Protein AF-A0A927R3N4-F1 (afdb_monomer)

pLDDT: mean 92.0, std 7.94, range [55.34, 98.56]

Nearest PDB structures (foldseek):
  5jaa-assembly1_D  TM=6.180E-01  e=1.853E-02  Vibrio cholerae O1 biovar El Tor str. N16961
  3u97-assembly1_A  TM=7.486E-01  e=1.023E+00  Brucella abortus bv. 1 str. 9-941
  3od9-assembly1_B  TM=6.848E-01  e=4.247E+00  Aeromonas hydrophila subsp. hydrophila ATCC 7966
  3hie-assembly2_C  TM=5.927E-01  e=3.498E+00  Saccharomyces cerevisiae
  3od9-assembly2_C-2  TM=5.093E-01  e=6.262E+00  Aeromonas hydrophila subsp. hydrophila ATCC 7966

Foldseek 3Di:
DWFAEAEDPQVVVVLVVCCVVPVVQSVQVVVLVVVCRHCPPVDDPPQKDADPPAPPRAKMKGFGDDPPQWGKIWIWGQDPVRHIYGQHIDTCPPPPVPCCVPRRVRSVVRVVVVVVVVVVVVVVVVD

Mean predicted aligned error: 4.03 Å

Secondary structure (DSSP, 8-state):
-PPEEEE-HHHHHHHHHHHHH-HHHHHHHHHHHHHHHHHGGG--TTTEEE-SSSSSTT-EEE-PPP-SS--EEEEEEE-TTSEEEEEEEEE-TT-HHHHHHHHHHHHHHHHHHHHHHHHHHHHHHT-

InterPro domains:
  IPR009241 Toxin HigB-like [PF05973] (18-111)

Radius of gyration: 14.67 Å; Cα contacts (8 Å, |Δi|>4): 184; chains: 1; bounding box: 37×30×39 Å

Sequence (127 aa):
MDWEILLTAQVEEFLDALHQADRETHRLVNQAILVLERNGPGEGRPLVDSITASQITNMKELRPPSAGRTEIRILFVFDPWRSAILLVAGDKSGQWRRWYREAIPEAEQLYATYLKEREREISDEWR

Solvent-accessible surface area (backbone atoms only — not comparable to full-atom values): 6970 Å² total; per-residue (Å²): 128,68,32,46,78,44,70,33,71,63,28,50,55,47,51,56,53,34,45,75,76,36,56,68,48,36,52,35,42,51,52,42,50,54,50,41,26,63,47,38,90,76,54,44,77,84,46,30,49,78,41,83,90,49,91,51,86,66,32,26,33,42,40,36,68,59,85,79,82,51,40,48,38,32,36,29,36,71,54,96,85,51,33,38,38,39,40,34,56,49,70,38,59,97,40,66,74,57,46,56,68,52,46,46,61,50,30,52,52,50,51,56,50,50,50,58,52,51,54,48,55,53,58,61,74,77,106

Organism: NCBI:txid1544732

Structure (mmCIF, N/CA/C/O backbone):
data_AF-A0A927R3N4-F1
#
_entry.id   AF-A0A927R3N4-F1
#
loop_
_atom_site.group_PDB
_atom_site.id
_atom_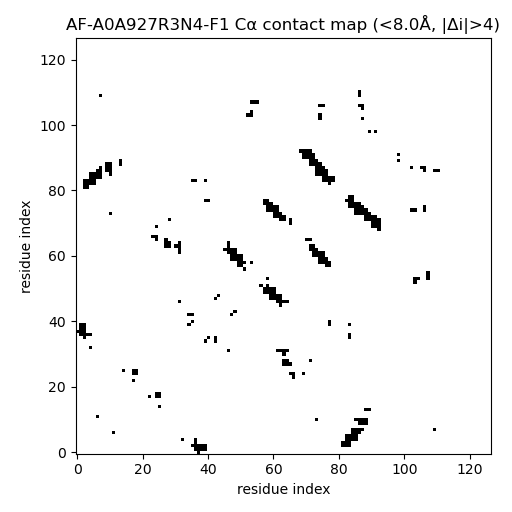site.type_symbol
_atom_site.label_atom_id
_atom_site.label_alt_id
_atom_site.label_comp_id
_atom_site.label_asym_id
_atom_site.label_entity_id
_atom_site.label_seq_id
_atom_site.pdbx_PDB_ins_code
_atom_site.Cartn_x
_atom_site.Cartn_y
_atom_site.Cartn_z
_atom_site.occupancy
_atom_site.B_iso_or_equiv
_atom_site.auth_seq_id
_atom_site.auth_comp_id
_atom_site.auth_asym_id
_atom_site.auth_atom_id
_atom_site.pdbx_PDB_model_num
ATOM 1 N N . MET A 1 1 ? -21.031 -5.049 -1.190 1.00 65.81 1 MET A N 1
ATOM 2 C CA . MET A 1 1 ? -20.636 -3.663 -0.877 1.00 65.81 1 MET A CA 1
ATOM 3 C C . MET A 1 1 ? -19.133 -3.644 -0.905 1.00 65.81 1 MET A C 1
ATOM 5 O O . MET A 1 1 ? -18.546 -4.485 -0.233 1.00 65.81 1 MET A O 1
ATOM 9 N N . ASP A 1 2 ? -18.555 -2.735 -1.669 1.00 88.31 2 ASP A N 1
ATOM 10 C CA . ASP A 1 2 ? -17.110 -2.650 -1.851 1.00 88.31 2 ASP A CA 1
ATOM 11 C C . ASP A 1 2 ? -16.422 -2.127 -0.571 1.00 88.31 2 ASP A C 1
ATOM 13 O O . ASP A 1 2 ? -17.102 -1.727 0.387 1.00 88.31 2 ASP A O 1
ATOM 17 N N . TRP A 1 3 ? -15.101 -2.267 -0.504 1.00 94.56 3 TRP A N 1
ATOM 18 C CA . TRP A 1 3 ? -14.228 -1.702 0.526 1.00 94.56 3 TRP A CA 1
ATOM 19 C C . TRP A 1 3 ? -13.753 -0.328 0.080 1.00 94.56 3 TRP A C 1
ATOM 21 O O . TRP A 1 3 ? -13.421 -0.148 -1.083 1.00 94.56 3 TRP A O 1
ATOM 31 N N . GLU A 1 4 ? -13.686 0.631 0.994 1.00 95.62 4 GLU A N 1
ATOM 32 C CA . GLU A 1 4 ? -13.113 1.939 0.678 1.00 95.62 4 GLU A CA 1
ATOM 33 C C . GLU A 1 4 ? -11.597 1.812 0.469 1.00 95.62 4 GLU A C 1
ATOM 35 O O . GLU A 1 4 ? -10.928 1.073 1.192 1.00 95.62 4 GLU A O 1
ATOM 40 N N . ILE A 1 5 ? -11.041 2.527 -0.511 1.00 97.00 5 ILE A N 1
ATOM 41 C CA . ILE A 1 5 ? -9.592 2.624 -0.711 1.00 97.00 5 ILE A CA 1
ATOM 42 C C . ILE A 1 5 ? -9.133 4.005 -0.262 1.00 97.00 5 ILE A C 1
ATOM 44 O O . ILE A 1 5 ? -9.526 5.011 -0.849 1.00 97.00 5 ILE A O 1
ATOM 48 N N . LEU A 1 6 ? -8.270 4.039 0.750 1.00 96.56 6 LEU A N 1
ATOM 49 C CA . LEU A 1 6 ? -7.611 5.254 1.218 1.00 96.56 6 LEU A CA 1
ATOM 50 C C . LEU A 1 6 ? -6.148 5.220 0.791 1.00 96.56 6 LEU A C 1
ATOM 52 O O . LEU A 1 6 ? -5.479 4.195 0.926 1.00 96.56 6 LEU A O 1
ATOM 56 N N . LEU A 1 7 ? -5.652 6.336 0.269 1.00 97.06 7 LEU A N 1
ATOM 57 C CA . LEU A 1 7 ? -4.280 6.479 -0.201 1.00 97.06 7 LEU A CA 1
ATOM 58 C C . LEU A 1 7 ? -3.551 7.479 0.692 1.00 97.06 7 LEU A C 1
ATOM 60 O O . LEU A 1 7 ? -4.104 8.511 1.062 1.00 97.06 7 LEU A O 1
ATOM 64 N N . THR A 1 8 ? -2.301 7.189 1.034 1.00 97.06 8 THR A N 1
ATOM 65 C CA . THR A 1 8 ? -1.403 8.227 1.544 1.00 97.06 8 THR A CA 1
ATOM 66 C C . THR A 1 8 ? -0.929 9.108 0.389 1.00 97.06 8 THR A C 1
ATOM 68 O O . THR A 1 8 ? -0.855 8.653 -0.755 1.00 97.06 8 THR A O 1
ATOM 71 N N . ALA A 1 9 ? -0.506 10.339 0.695 1.00 95.56 9 ALA A N 1
ATOM 72 C CA . ALA A 1 9 ? 0.099 11.236 -0.296 1.00 95.56 9 ALA A CA 1
ATOM 73 C C . ALA A 1 9 ? 1.277 10.576 -1.041 1.00 95.56 9 ALA A C 1
ATOM 75 O O . ALA A 1 9 ? 1.442 10.761 -2.241 1.00 95.56 9 ALA A O 1
ATOM 76 N N . GLN A 1 10 ? 2.055 9.732 -0.349 1.00 95.81 10 GLN A N 1
ATOM 77 C CA . GLN A 1 10 ? 3.151 8.977 -0.958 1.00 95.81 10 GLN A CA 1
ATOM 78 C C . GLN A 1 10 ? 2.658 8.052 -2.079 1.00 95.81 10 GLN A C 1
ATOM 80 O O . GLN A 1 10 ? 3.278 7.986 -3.143 1.00 95.81 10 GLN A O 1
ATOM 85 N N . VAL A 1 11 ? 1.550 7.338 -1.857 1.00 97.88 11 VAL A N 1
ATOM 86 C CA . VAL A 1 11 ? 0.987 6.427 -2.860 1.00 97.88 11 VAL A CA 1
ATOM 87 C C . VAL A 1 11 ? 0.369 7.211 -4.014 1.00 97.88 11 VAL A C 1
ATOM 89 O O . VAL A 1 11 ? 0.553 6.817 -5.163 1.00 97.88 11 VAL A O 1
ATOM 92 N N . GLU A 1 12 ? -0.315 8.322 -3.738 1.00 97.81 12 GLU A N 1
ATOM 93 C CA . GLU A 1 12 ? -0.873 9.201 -4.776 1.00 97.81 12 GLU A CA 1
ATOM 94 C C . GLU A 1 12 ? 0.222 9.734 -5.708 1.00 97.81 12 GLU A C 1
ATOM 96 O O . GLU A 1 12 ? 0.174 9.503 -6.918 1.00 97.81 12 GLU A O 1
ATOM 101 N N . GLU A 1 13 ? 1.266 10.343 -5.140 1.00 97.81 13 GLU A N 1
ATOM 102 C CA . GLU A 1 13 ? 2.412 10.861 -5.897 1.00 97.81 13 GLU A CA 1
ATOM 103 C C . GLU A 1 13 ? 3.098 9.759 -6.715 1.00 97.81 13 GLU A C 1
ATOM 105 O O . GLU A 1 13 ? 3.484 9.966 -7.871 1.00 97.81 13 GLU A O 1
ATOM 110 N N . PHE A 1 14 ? 3.224 8.560 -6.137 1.00 97.00 14 PHE A N 1
ATOM 111 C CA . PHE A 1 14 ? 3.787 7.411 -6.832 1.00 97.00 14 PHE A CA 1
ATOM 112 C C . PHE A 1 14 ? 2.944 6.997 -8.047 1.00 97.00 14 PHE A C 1
ATOM 114 O O . PHE A 1 14 ? 3.499 6.751 -9.123 1.00 97.00 14 PHE A O 1
ATOM 121 N N . LEU A 1 15 ? 1.619 6.910 -7.899 1.00 97.25 15 LEU A N 1
ATOM 122 C CA . LEU A 1 15 ? 0.716 6.530 -8.987 1.00 97.25 15 LEU A CA 1
ATOM 123 C C . LEU A 1 15 ? 0.705 7.581 -10.103 1.00 97.25 15 LEU A C 1
ATOM 125 O O . LEU A 1 15 ? 0.760 7.206 -11.277 1.00 97.25 15 LEU A O 1
ATOM 129 N N . ASP A 1 16 ? 0.727 8.867 -9.757 1.00 97.75 16 ASP A N 1
ATOM 130 C CA . ASP A 1 16 ? 0.800 9.966 -10.724 1.00 97.75 16 ASP A CA 1
ATOM 131 C C . ASP A 1 16 ? 2.106 9.936 -11.526 1.00 97.75 16 ASP A C 1
ATOM 133 O O . ASP A 1 16 ? 2.098 10.035 -12.761 1.00 97.75 16 ASP A O 1
ATOM 137 N N . ALA A 1 17 ? 3.240 9.738 -10.849 1.00 96.44 17 ALA A N 1
ATOM 138 C CA . ALA A 1 17 ? 4.534 9.585 -11.508 1.00 96.44 17 ALA A CA 1
ATOM 139 C C . ALA A 1 17 ? 4.557 8.343 -12.414 1.00 96.44 17 ALA A C 1
ATOM 141 O O . ALA A 1 17 ? 5.029 8.400 -13.556 1.00 96.44 17 ALA A O 1
ATOM 142 N N . LEU A 1 18 ? 3.995 7.227 -11.939 1.00 95.06 18 LEU A N 1
ATOM 143 C CA . LEU A 1 18 ? 3.900 5.990 -12.706 1.00 95.06 18 LEU A CA 1
ATOM 144 C C . LEU A 1 18 ? 3.007 6.158 -13.940 1.00 95.06 18 LEU A C 1
ATOM 146 O O . LEU A 1 18 ? 3.361 5.668 -15.009 1.00 95.06 18 LEU A O 1
ATOM 150 N N . HIS A 1 19 ? 1.894 6.887 -13.842 1.00 95.62 19 HIS A N 1
ATOM 151 C CA . HIS A 1 19 ? 1.030 7.181 -14.985 1.00 95.62 19 HIS A CA 1
ATOM 152 C C . HIS A 1 19 ? 1.776 7.917 -16.105 1.00 95.62 19 HIS A C 1
ATOM 154 O O . HIS A 1 19 ? 1.559 7.644 -17.291 1.00 95.62 19 HIS A O 1
ATOM 160 N N . GLN A 1 20 ? 2.651 8.853 -15.736 1.00 96.06 20 GLN A N 1
ATOM 161 C CA . GLN A 1 20 ? 3.438 9.630 -16.692 1.00 96.06 20 GLN A CA 1
ATOM 162 C C . GLN A 1 20 ? 4.561 8.798 -17.322 1.00 96.06 20 GLN A C 1
ATOM 164 O O . GLN A 1 20 ? 4.797 8.908 -18.526 1.00 96.06 20 GLN A O 1
ATOM 169 N N . ALA A 1 21 ? 5.233 7.960 -16.530 1.00 93.12 21 ALA A N 1
ATOM 170 C CA . ALA A 1 21 ? 6.393 7.188 -16.972 1.00 93.12 21 ALA 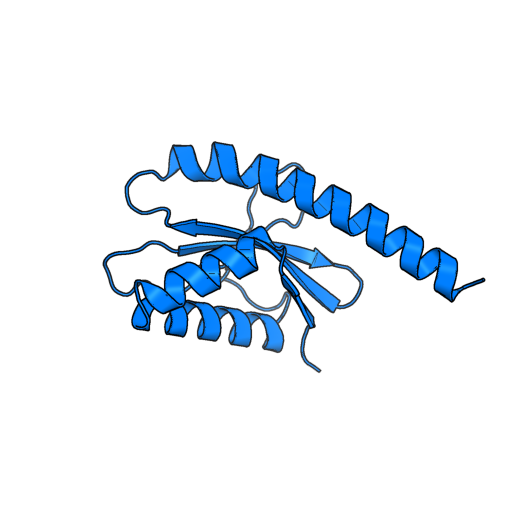A CA 1
ATOM 1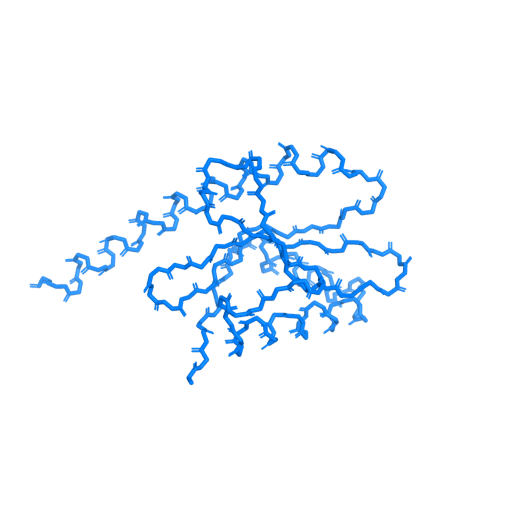71 C C . ALA A 1 21 ? 6.032 5.873 -17.688 1.00 93.12 21 ALA A C 1
ATOM 173 O O . ALA A 1 21 ? 6.674 5.511 -18.674 1.00 93.12 21 ALA A O 1
ATOM 174 N N . ASP A 1 22 ? 5.020 5.152 -17.200 1.00 92.94 22 ASP A N 1
ATOM 175 C CA . ASP A 1 22 ? 4.617 3.831 -17.687 1.00 92.94 22 ASP A CA 1
ATOM 176 C C . ASP A 1 22 ? 3.109 3.590 -17.485 1.00 92.94 22 ASP A C 1
ATOM 178 O O . ASP A 1 22 ? 2.633 3.058 -16.474 1.00 92.94 22 ASP A O 1
ATOM 182 N N . ARG A 1 23 ? 2.335 3.947 -18.514 1.00 93.50 23 ARG A N 1
ATOM 183 C CA . ARG A 1 23 ? 0.873 3.797 -18.522 1.00 93.50 23 ARG A CA 1
ATOM 184 C C . ARG A 1 23 ? 0.402 2.347 -18.448 1.00 93.50 23 ARG A C 1
ATOM 186 O O . ARG A 1 23 ? -0.702 2.108 -17.956 1.00 93.50 23 ARG A O 1
ATOM 193 N N . GLU A 1 24 ? 1.182 1.396 -18.958 1.00 94.12 24 GLU A N 1
ATOM 194 C CA . GLU A 1 24 ? 0.796 -0.015 -18.940 1.00 94.12 24 GLU A CA 1
ATOM 195 C C . GLU A 1 24 ? 0.910 -0.575 -17.524 1.00 94.12 24 GLU A C 1
ATOM 197 O O . GLU A 1 24 ? -0.065 -1.137 -17.014 1.00 94.12 24 GLU A O 1
ATOM 202 N N . THR A 1 25 ? 2.044 -0.337 -16.858 1.00 94.19 25 THR A N 1
ATOM 203 C CA . THR A 1 25 ? 2.223 -0.711 -15.450 1.00 94.19 25 THR A CA 1
ATOM 204 C C . THR A 1 25 ? 1.190 0.001 -14.572 1.00 94.19 25 THR A C 1
ATOM 206 O O . THR A 1 25 ? 0.512 -0.657 -13.785 1.00 94.19 25 THR A O 1
ATOM 209 N N . HIS A 1 26 ? 0.966 1.308 -14.757 1.00 95.88 26 HIS A N 1
ATOM 210 C CA . HIS A 1 26 ? -0.073 2.050 -14.027 1.00 95.88 26 HIS A CA 1
ATOM 211 C C . HIS A 1 26 ? -1.472 1.419 -14.177 1.00 95.88 26 HIS A C 1
ATOM 213 O O . HIS A 1 26 ? -2.209 1.270 -13.200 1.00 95.88 26 HIS A O 1
ATOM 219 N N . ARG A 1 27 ? -1.844 0.987 -15.391 1.00 96.31 27 ARG A N 1
ATOM 220 C CA . ARG A 1 27 ? -3.124 0.302 -15.639 1.00 96.31 27 ARG A CA 1
ATOM 221 C C . ARG A 1 27 ? -3.231 -1.007 -14.849 1.00 96.31 27 ARG A C 1
ATOM 223 O O . ARG A 1 27 ? -4.298 -1.291 -14.308 1.00 96.31 27 ARG A O 1
ATOM 230 N N . LEU A 1 28 ? -2.159 -1.796 -14.787 1.00 96.50 28 LEU A N 1
ATOM 231 C CA . LEU A 1 28 ? -2.126 -3.056 -14.033 1.00 96.50 28 LEU A CA 1
ATOM 232 C C . LEU A 1 28 ? -2.242 -2.818 -12.522 1.00 96.50 28 LEU A C 1
ATOM 234 O O . LEU A 1 28 ? -2.970 -3.545 -11.845 1.00 96.50 28 LEU A O 1
ATOM 238 N N . VAL A 1 29 ? -1.592 -1.771 -12.008 1.00 97.06 29 VAL A N 1
ATOM 239 C CA . VAL A 1 29 ? -1.706 -1.357 -10.602 1.00 97.06 29 VAL A CA 1
ATOM 240 C C . VAL A 1 29 ? -3.144 -0.970 -10.260 1.00 97.06 29 VAL A C 1
ATOM 242 O O . VAL A 1 29 ? -3.703 -1.509 -9.308 1.00 97.06 29 VAL A O 1
ATOM 245 N N . ASN A 1 30 ? -3.795 -0.140 -11.078 1.00 97.38 30 ASN A N 1
ATOM 246 C CA . ASN A 1 30 ? -5.193 0.233 -10.838 1.00 97.38 30 ASN A CA 1
ATOM 247 C C . ASN A 1 30 ? -6.149 -0.960 -10.909 1.00 97.38 30 ASN A C 1
ATOM 249 O O . ASN A 1 30 ? -7.080 -1.050 -10.118 1.00 97.38 30 ASN A O 1
ATOM 253 N N . GLN A 1 31 ? -5.912 -1.918 -11.808 1.00 97.31 31 GLN A N 1
ATOM 254 C CA . GLN A 1 31 ? -6.702 -3.151 -11.834 1.00 97.31 31 GLN A CA 1
ATOM 255 C C . GLN A 1 31 ? -6.543 -3.969 -10.550 1.00 97.31 31 GLN A C 1
ATOM 257 O O . GLN A 1 31 ? -7.530 -4.506 -10.054 1.00 97.31 31 GLN A O 1
ATOM 262 N N . ALA A 1 32 ? -5.333 -4.042 -9.995 1.00 97.56 32 ALA A N 1
ATOM 263 C CA . ALA A 1 32 ? -5.094 -4.705 -8.720 1.00 97.56 32 ALA A CA 1
ATOM 264 C C . ALA A 1 32 ? -5.818 -4.001 -7.558 1.00 97.56 32 ALA A C 1
ATOM 266 O O . ALA A 1 32 ? -6.421 -4.677 -6.727 1.00 97.56 32 ALA A O 1
ATOM 267 N N . ILE A 1 33 ? -5.813 -2.662 -7.533 1.00 97.94 33 ILE A N 1
ATOM 268 C CA . ILE A 1 33 ? -6.541 -1.865 -6.531 1.00 97.94 33 ILE A CA 1
ATOM 269 C C . ILE A 1 33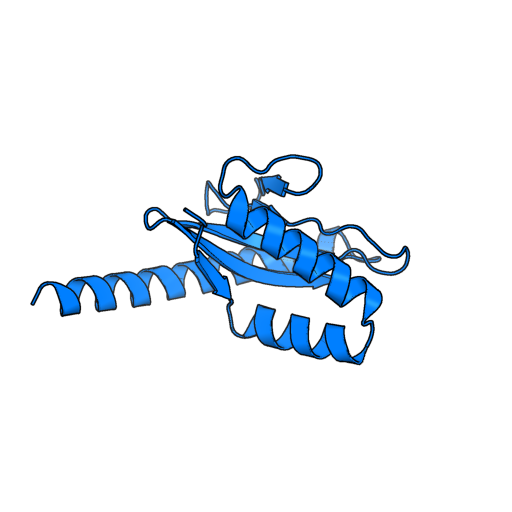 ? -8.055 -2.096 -6.648 1.00 97.94 33 ILE A C 1
ATOM 271 O O . ILE A 1 33 ? -8.702 -2.349 -5.641 1.00 97.94 33 ILE A O 1
ATOM 275 N N . LEU A 1 34 ? -8.613 -2.123 -7.863 1.00 97.19 34 LEU A N 1
ATOM 276 C CA . LEU A 1 34 ? -10.038 -2.419 -8.086 1.00 97.19 34 LEU A CA 1
ATOM 277 C C . LEU A 1 34 ? -10.439 -3.829 -7.626 1.00 97.19 34 LEU A C 1
ATOM 279 O O . LEU A 1 34 ? -11.556 -4.048 -7.161 1.00 97.19 34 LEU A O 1
ATOM 283 N N . VAL A 1 35 ? -9.555 -4.818 -7.781 1.00 97.06 35 VAL A N 1
ATOM 284 C CA . VAL A 1 35 ? -9.805 -6.167 -7.249 1.00 97.06 35 VAL A CA 1
ATOM 285 C C . VAL A 1 35 ? -9.783 -6.145 -5.720 1.00 97.06 35 VAL A C 1
ATOM 287 O O . VAL A 1 35 ? -10.663 -6.735 -5.094 1.00 97.06 35 VAL A O 1
ATOM 290 N N . LEU A 1 36 ? -8.829 -5.423 -5.124 1.00 96.94 36 LEU A N 1
ATOM 291 C CA . LEU A 1 36 ? -8.735 -5.251 -3.675 1.00 96.94 36 LEU A CA 1
ATOM 292 C C . LEU A 1 36 ? -9.980 -4.561 -3.095 1.00 96.94 36 LEU A C 1
ATOM 294 O O . LEU A 1 36 ? -10.505 -5.018 -2.086 1.00 96.94 36 LEU A O 1
ATOM 298 N N . GLU A 1 37 ? -10.479 -3.518 -3.756 1.00 96.94 37 GLU A N 1
ATOM 299 C CA . GLU A 1 37 ? -11.704 -2.787 -3.406 1.00 96.94 37 GLU A CA 1
ATOM 300 C C . GLU A 1 37 ? -12.922 -3.726 -3.348 1.00 96.94 37 GLU A C 1
ATOM 302 O O . GLU A 1 37 ? -13.689 -3.736 -2.387 1.00 96.94 37 GLU A O 1
ATOM 307 N N . ARG A 1 38 ? -13.078 -4.593 -4.352 1.00 95.81 38 ARG A N 1
ATOM 308 C CA . ARG A 1 38 ? -14.228 -5.507 -4.449 1.00 95.81 38 ARG A CA 1
ATOM 309 C C . ARG A 1 38 ? -14.157 -6.666 -3.461 1.00 95.81 38 ARG A C 1
ATOM 311 O O . ARG A 1 38 ? -15.167 -7.042 -2.866 1.00 95.81 38 ARG A O 1
ATOM 318 N N . ASN A 1 39 ? -12.973 -7.256 -3.311 1.00 94.81 39 ASN A N 1
ATOM 319 C CA . ASN A 1 39 ? -12.797 -8.512 -2.578 1.00 94.81 39 ASN A CA 1
ATOM 320 C C . ASN A 1 39 ? -12.397 -8.293 -1.112 1.00 94.81 39 ASN A C 1
ATOM 322 O O . ASN A 1 39 ? -12.656 -9.151 -0.260 1.00 94.81 39 ASN A O 1
ATOM 326 N N . GLY A 1 40 ? -11.773 -7.155 -0.800 1.00 94.56 40 GLY A N 1
ATOM 327 C CA . GLY A 1 40 ? -11.295 -6.819 0.534 1.00 94.56 40 GLY A CA 1
ATOM 328 C C . GLY A 1 40 ? -10.387 -7.907 1.130 1.00 94.56 40 GLY A C 1
ATOM 329 O O . GLY A 1 40 ? -9.560 -8.482 0.419 1.00 94.56 40 GLY A O 1
ATOM 330 N N . PRO A 1 41 ? -10.543 -8.247 2.426 1.00 94.38 41 PRO A N 1
ATOM 331 C CA . PRO A 1 41 ? -9.753 -9.267 3.117 1.00 94.38 41 PRO A CA 1
ATOM 332 C C . PRO A 1 41 ? -9.840 -10.677 2.530 1.00 94.38 41 PRO A C 1
ATOM 334 O O . PRO A 1 41 ? -9.030 -11.525 2.903 1.00 94.38 41 PRO A O 1
ATOM 337 N N . GLY A 1 42 ? -10.819 -10.943 1.657 1.00 93.81 42 GLY A N 1
ATOM 338 C CA . GLY A 1 42 ? -10.927 -12.209 0.936 1.00 93.81 42 GLY A CA 1
ATOM 339 C C . GLY A 1 42 ? -9.888 -12.366 -0.179 1.00 93.81 42 GLY A C 1
ATOM 340 O O . GLY A 1 42 ? -9.668 -13.487 -0.635 1.00 93.81 42 GLY A O 1
ATOM 341 N N . GLU A 1 43 ? -9.237 -11.278 -0.605 1.00 95.75 43 GLU A N 1
ATOM 342 C CA . GLU A 1 43 ? -8.186 -11.326 -1.619 1.00 95.75 43 GLU A CA 1
ATOM 343 C C . GLU A 1 43 ? -6.879 -11.896 -1.048 1.00 95.75 43 GLU A C 1
ATOM 345 O O . GLU A 1 43 ? -6.408 -11.512 0.027 1.00 95.75 43 GLU A O 1
ATOM 350 N N . GLY A 1 44 ? -6.275 -12.823 -1.790 1.00 93.81 44 GLY A N 1
ATOM 351 C CA . GLY A 1 44 ? -5.118 -13.594 -1.349 1.00 93.81 44 GLY A CA 1
ATOM 352 C C . GLY A 1 44 ? -4.071 -13.739 -2.444 1.00 93.81 44 GLY A C 1
ATOM 353 O O . GLY A 1 44 ? -3.954 -12.924 -3.357 1.00 93.81 44 GLY A O 1
ATOM 354 N N . ARG A 1 45 ? -3.253 -14.790 -2.367 1.00 94.94 45 ARG A N 1
ATOM 355 C CA . ARG A 1 45 ? -2.255 -15.052 -3.413 1.00 94.94 45 ARG A CA 1
ATOM 356 C C . ARG A 1 45 ? -2.950 -15.409 -4.742 1.00 94.94 45 ARG A C 1
A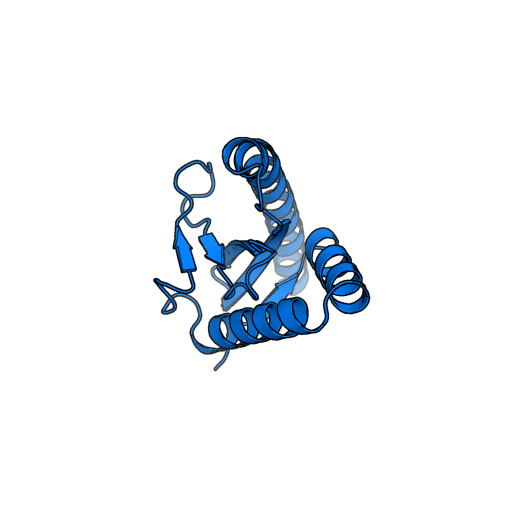TOM 358 O O . ARG A 1 45 ? -3.921 -16.159 -4.712 1.00 94.94 45 ARG A O 1
ATOM 365 N N . PRO A 1 46 ? -2.432 -14.945 -5.900 1.00 94.94 46 PRO A N 1
ATOM 366 C CA . PRO A 1 46 ? -1.142 -14.281 -6.095 1.00 94.94 46 PRO A CA 1
ATOM 367 C C . PRO A 1 46 ? -1.179 -12.749 -6.010 1.00 94.94 46 PRO A C 1
ATOM 369 O O . PRO A 1 46 ? -0.105 -12.155 -6.091 1.00 94.94 46 PRO A O 1
ATOM 372 N N . LEU A 1 47 ? -2.322 -12.107 -5.774 1.00 96.38 47 LEU A N 1
ATOM 373 C CA . LEU A 1 47 ? -2.414 -10.644 -5.766 1.00 96.38 47 LEU A CA 1
ATOM 374 C C . LEU A 1 47 ? -1.998 -10.010 -4.429 1.00 96.38 47 LEU A C 1
ATOM 376 O O . LEU A 1 47 ? -1.451 -8.915 -4.426 1.00 96.38 47 LEU A O 1
ATOM 380 N N . VAL A 1 48 ? -2.196 -10.700 -3.306 1.00 97.56 48 VAL A N 1
ATOM 381 C CA . VAL A 1 48 ? -1.913 -10.193 -1.950 1.00 97.56 48 VAL A CA 1
ATOM 382 C C . VAL A 1 48 ? -1.017 -11.158 -1.153 1.00 97.56 48 VAL A C 1
ATOM 384 O O . VAL A 1 48 ? -1.140 -12.379 -1.289 1.00 97.56 48 VAL A O 1
ATOM 387 N N . ASP A 1 49 ? -0.074 -10.648 -0.346 1.00 96.75 49 ASP A N 1
ATOM 388 C CA . ASP A 1 49 ? 0.577 -11.387 0.767 1.00 96.75 49 ASP A CA 1
ATOM 389 C C . ASP A 1 49 ? 0.403 -10.681 2.100 1.00 96.75 49 ASP A C 1
ATOM 391 O O . ASP A 1 49 ? 0.060 -9.504 2.162 1.00 96.75 49 ASP A O 1
ATOM 395 N N . SER A 1 50 ? 0.749 -11.409 3.1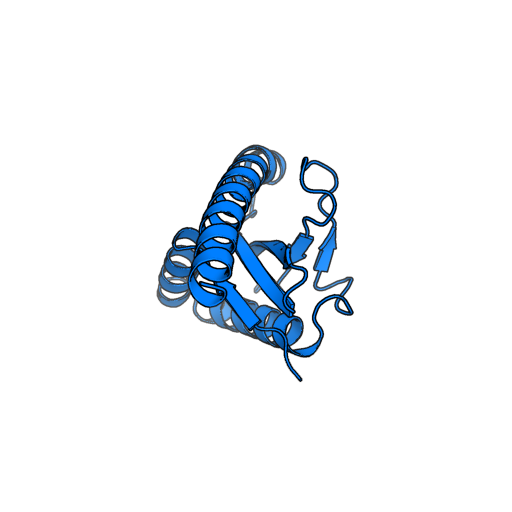59 1.00 96.44 50 SER A N 1
ATOM 396 C CA . SER A 1 50 ? 1.055 -10.837 4.467 1.00 96.44 50 SER A CA 1
ATOM 397 C C . SER A 1 50 ? 2.531 -10.432 4.584 1.00 96.44 50 SER A C 1
ATOM 399 O O . SER A 1 50 ? 3.426 -11.172 4.167 1.00 96.44 50 SER A O 1
ATOM 401 N N . ILE A 1 51 ? 2.788 -9.295 5.231 1.00 96.31 51 ILE A N 1
ATOM 402 C CA . ILE A 1 51 ? 4.123 -8.836 5.626 1.00 96.31 51 ILE A CA 1
ATOM 403 C C . ILE A 1 51 ? 4.363 -9.227 7.083 1.00 96.31 51 ILE A C 1
ATOM 405 O O . ILE A 1 51 ? 3.747 -8.688 7.993 1.00 96.31 51 ILE A O 1
ATOM 409 N N . THR A 1 52 ? 5.282 -10.162 7.320 1.00 93.69 52 THR A N 1
ATOM 410 C CA . THR A 1 52 ? 5.555 -10.688 8.672 1.00 93.69 52 THR A CA 1
ATOM 411 C C . THR A 1 52 ? 6.663 -9.946 9.414 1.00 93.69 52 THR A C 1
ATOM 413 O O . THR A 1 52 ? 6.900 -10.216 10.584 1.00 93.69 52 THR A O 1
ATOM 416 N N . ALA A 1 53 ? 7.394 -9.067 8.726 1.00 93.81 53 ALA A N 1
ATOM 417 C CA . ALA A 1 53 ? 8.521 -8.327 9.294 1.00 93.81 53 ALA A CA 1
ATOM 418 C C . ALA A 1 53 ? 8.111 -6.980 9.921 1.00 93.81 53 ALA A C 1
ATOM 420 O O . ALA A 1 53 ? 8.976 -6.274 10.430 1.00 93.81 53 ALA A O 1
ATOM 421 N N . SER A 1 54 ? 6.822 -6.631 9.867 1.00 95.88 54 SER A N 1
ATOM 422 C CA . SER A 1 54 ? 6.272 -5.414 10.467 1.00 95.88 54 SER A CA 1
ATOM 423 C C . SER A 1 54 ? 5.763 -5.665 11.888 1.00 95.88 54 SER A C 1
ATOM 425 O O . SER A 1 54 ? 5.326 -6.768 12.221 1.00 95.88 54 SER A O 1
ATOM 427 N N . GLN A 1 55 ? 5.770 -4.622 12.714 1.00 94.44 55 GLN A N 1
ATOM 428 C CA . GLN A 1 55 ? 5.079 -4.572 14.002 1.00 94.44 55 GLN A CA 1
ATOM 429 C C . GLN A 1 55 ? 3.549 -4.529 13.850 1.00 94.44 55 GLN A C 1
ATOM 431 O O . GLN A 1 55 ? 2.829 -4.905 14.775 1.00 94.44 55 GLN A O 1
ATOM 436 N N . ILE A 1 56 ? 3.034 -4.116 12.687 1.00 94.75 56 ILE A N 1
ATOM 437 C CA . ILE A 1 56 ? 1.601 -4.146 12.382 1.00 94.75 56 ILE A CA 1
ATOM 438 C C . ILE A 1 56 ? 1.213 -5.569 11.976 1.00 94.75 56 ILE A C 1
ATOM 440 O O . ILE A 1 56 ? 1.569 -6.056 10.904 1.00 94.75 56 ILE A O 1
ATOM 444 N N . THR A 1 57 ? 0.444 -6.240 12.836 1.00 90.00 57 THR A N 1
ATOM 445 C CA . THR A 1 57 ? 0.120 -7.673 12.705 1.00 90.00 57 THR A CA 1
ATOM 446 C C . THR A 1 57 ? -0.602 -8.035 11.403 1.00 90.00 57 THR A C 1
ATOM 448 O O . THR A 1 57 ? -0.438 -9.142 10.894 1.00 90.00 57 THR A O 1
ATOM 451 N N . ASN A 1 58 ? -1.407 -7.127 10.855 1.00 92.94 58 ASN A N 1
ATOM 452 C CA . ASN A 1 58 ? -2.192 -7.343 9.641 1.00 92.94 58 ASN A CA 1
ATOM 453 C C . ASN A 1 58 ? -1.667 -6.555 8.429 1.00 92.94 58 ASN A C 1
ATOM 455 O O . ASN A 1 58 ? -2.429 -6.354 7.482 1.00 92.94 58 ASN A O 1
ATOM 459 N N . MET A 1 59 ? -0.393 -6.136 8.432 1.00 97.69 59 MET A N 1
ATOM 460 C CA . MET A 1 59 ? 0.213 -5.507 7.257 1.00 97.69 59 MET A CA 1
ATOM 461 C C . MET A 1 59 ? 0.276 -6.493 6.089 1.00 97.69 59 MET A C 1
ATOM 463 O O . MET A 1 59 ? 0.653 -7.662 6.231 1.00 97.69 59 MET A O 1
ATOM 467 N N . LYS A 1 60 ? -0.099 -6.004 4.912 1.00 98.12 60 LYS A N 1
ATOM 468 C CA . LYS A 1 60 ? -0.174 -6.760 3.668 1.00 98.12 60 LYS A CA 1
ATOM 469 C C . LYS A 1 60 ? 0.598 -6.059 2.563 1.00 98.12 60 LYS A C 1
ATOM 471 O O . LYS A 1 60 ? 0.918 -4.879 2.659 1.00 98.12 60 LYS A O 1
ATOM 476 N N . GLU A 1 61 ? 0.887 -6.806 1.508 1.00 97.75 61 GLU A N 1
ATOM 477 C CA . GLU A 1 61 ? 1.401 -6.263 0.255 1.00 97.75 61 GLU A CA 1
ATOM 478 C C . GLU A 1 61 ? 0.465 -6.596 -0.903 1.00 97.75 61 GLU A C 1
ATOM 480 O O . GLU A 1 61 ? 0.049 -7.744 -1.064 1.00 97.75 61 GLU A O 1
ATOM 485 N N . LEU A 1 62 ? 0.157 -5.597 -1.725 1.00 97.94 62 LEU A N 1
ATOM 486 C CA . LEU A 1 62 ? -0.457 -5.770 -3.031 1.00 97.94 62 LEU A CA 1
ATOM 487 C C . LEU A 1 62 ? 0.652 -6.012 -4.057 1.00 97.94 62 LEU A C 1
ATOM 489 O O . LEU A 1 62 ? 1.676 -5.320 -4.071 1.00 97.94 62 LEU A O 1
ATOM 493 N N . ARG A 1 63 ? 0.431 -6.990 -4.932 1.00 96.62 63 ARG A N 1
ATOM 494 C CA . ARG A 1 63 ? 1.356 -7.433 -5.976 1.00 96.62 63 ARG A CA 1
ATOM 495 C C . ARG A 1 63 ? 0.705 -7.356 -7.356 1.00 96.62 63 ARG A C 1
ATOM 497 O O . ARG A 1 63 ? 0.336 -8.393 -7.915 1.00 96.62 63 ARG A O 1
ATOM 504 N N . PRO A 1 64 ? 0.542 -6.148 -7.916 1.00 95.38 64 PRO A N 1
ATOM 505 C CA . PRO A 1 64 ? 0.066 -6.008 -9.280 1.00 95.38 64 PRO A CA 1
ATOM 506 C C . PRO A 1 64 ? 0.934 -6.820 -10.253 1.00 95.38 64 PRO A C 1
ATOM 508 O O . PRO A 1 64 ? 2.148 -6.929 -10.045 1.00 95.38 64 PRO A O 1
ATOM 511 N N . PRO A 1 65 ? 0.345 -7.383 -11.320 1.00 89.50 65 PRO A N 1
ATOM 512 C CA . PRO A 1 65 ? 1.118 -8.022 -12.373 1.00 89.50 65 PRO A CA 1
ATOM 513 C C . PRO A 1 65 ? 2.155 -7.057 -12.959 1.00 89.50 65 PRO A C 1
ATOM 515 O O . PRO A 1 65 ? 1.884 -5.870 -13.134 1.00 89.50 65 PRO A O 1
ATOM 518 N N . SER A 1 66 ? 3.332 -7.582 -13.284 1.00 81.88 66 SER A N 1
ATOM 519 C CA . SER A 1 66 ? 4.406 -6.826 -13.928 1.00 81.88 66 SER A CA 1
ATOM 520 C C . SER A 1 66 ? 4.264 -6.851 -15.452 1.00 81.88 66 SER A C 1
ATOM 522 O O . SER A 1 66 ? 3.986 -7.904 -16.026 1.00 81.88 66 SER A O 1
ATOM 524 N N . ALA A 1 67 ? 4.555 -5.729 -16.118 1.00 75.81 67 ALA A N 1
ATOM 525 C CA . ALA A 1 67 ? 4.770 -5.675 -17.571 1.00 75.81 67 ALA A CA 1
ATOM 526 C C . ALA A 1 67 ? 6.187 -6.151 -17.993 1.00 75.81 67 ALA A C 1
ATOM 528 O O . ALA A 1 67 ? 6.598 -6.004 -19.142 1.00 75.81 67 ALA A O 1
ATOM 529 N N . GLY A 1 68 ? 6.965 -6.711 -17.059 1.00 74.38 68 GLY A N 1
ATOM 530 C CA . GLY A 1 68 ? 8.280 -7.324 -17.277 1.00 74.38 68 GLY A CA 1
ATOM 531 C C . GLY A 1 68 ? 9.485 -6.442 -16.933 1.00 74.38 68 GLY A C 1
ATOM 532 O O . GLY A 1 68 ? 10.602 -6.951 -16.879 1.00 74.38 68 GLY A O 1
ATOM 533 N N . ARG A 1 69 ? 9.290 -5.138 -16.690 1.00 77.31 69 ARG A N 1
ATOM 534 C CA . ARG A 1 69 ? 10.376 -4.188 -16.349 1.00 77.31 69 ARG A CA 1
ATOM 535 C C . ARG A 1 69 ? 10.346 -3.686 -14.907 1.00 77.31 69 ARG A C 1
ATOM 537 O O . ARG A 1 69 ? 11.373 -3.245 -14.407 1.00 77.31 69 ARG A O 1
ATOM 544 N N . THR A 1 70 ? 9.189 -3.758 -14.262 1.00 82.31 70 THR A N 1
ATOM 545 C CA . THR A 1 70 ? 8.911 -3.182 -12.944 1.00 82.31 70 THR A CA 1
ATOM 546 C C . THR A 1 70 ? 8.370 -4.259 -12.015 1.00 82.31 70 THR A C 1
ATOM 548 O O . THR A 1 70 ? 7.705 -5.194 -12.449 1.00 82.31 70 THR A O 1
ATOM 551 N N . GLU A 1 71 ? 8.634 -4.155 -10.723 1.00 90.38 71 GLU A N 1
ATOM 552 C CA . GLU A 1 71 ? 8.107 -5.059 -9.704 1.00 90.38 71 GLU A CA 1
ATOM 553 C C . GLU A 1 71 ? 7.378 -4.216 -8.657 1.00 90.38 71 GLU A C 1
ATOM 555 O O . GLU A 1 71 ? 7.860 -4.026 -7.539 1.00 90.38 71 GLU A O 1
ATOM 560 N N . ILE A 1 72 ? 6.227 -3.659 -9.047 1.00 94.69 72 ILE A N 1
ATOM 561 C CA . ILE A 1 72 ? 5.477 -2.743 -8.185 1.00 94.69 72 ILE A CA 1
ATOM 562 C C . ILE A 1 72 ? 4.915 -3.490 -6.978 1.00 94.69 72 ILE A C 1
ATOM 564 O O . ILE A 1 72 ? 4.360 -4.588 -7.100 1.00 94.69 72 ILE A O 1
ATOM 568 N N . ARG A 1 73 ? 5.066 -2.888 -5.801 1.00 96.19 73 ARG A N 1
ATOM 569 C CA . ARG A 1 73 ? 4.486 -3.347 -4.539 1.00 96.19 73 ARG A CA 1
ATOM 570 C C . ARG A 1 73 ? 3.855 -2.181 -3.811 1.00 96.19 73 ARG A C 1
ATOM 572 O O . ARG A 1 73 ? 4.390 -1.076 -3.843 1.00 96.19 73 ARG A O 1
ATOM 579 N N . ILE A 1 74 ? 2.737 -2.454 -3.149 1.00 98.19 74 ILE A N 1
ATOM 580 C CA . ILE A 1 74 ? 2.061 -1.479 -2.294 1.00 98.19 74 ILE A CA 1
ATOM 581 C C . ILE A 1 74 ? 1.824 -2.123 -0.935 1.00 98.19 74 ILE A C 1
ATOM 583 O O . ILE A 1 74 ? 1.136 -3.138 -0.855 1.00 98.19 74 ILE A O 1
ATOM 587 N N . LEU A 1 75 ? 2.417 -1.572 0.121 1.00 98.44 75 LEU A N 1
ATOM 588 C CA . LEU A 1 75 ? 2.144 -1.976 1.496 1.00 98.44 75 LEU A CA 1
ATOM 589 C C . LEU A 1 75 ? 0.833 -1.352 1.950 1.00 98.44 75 LEU A C 1
ATOM 591 O O . LEU A 1 75 ? 0.595 -0.170 1.707 1.00 98.44 75 LEU A O 1
ATOM 595 N N . PHE A 1 76 ? -0.014 -2.139 2.602 1.00 98.56 76 PHE A N 1
ATOM 596 C CA . PHE A 1 76 ? -1.334 -1.684 3.013 1.00 98.56 76 PHE A CA 1
ATOM 597 C C . PHE A 1 76 ? -1.855 -2.428 4.243 1.00 98.56 76 PHE A C 1
ATOM 599 O O . PHE A 1 76 ? -1.331 -3.478 4.627 1.00 98.56 76 PHE A O 1
ATOM 606 N N . VAL A 1 77 ? -2.905 -1.884 4.854 1.00 97.69 77 VAL A N 1
ATOM 607 C CA . VAL A 1 77 ? -3.612 -2.476 5.998 1.00 97.69 77 VAL A CA 1
ATOM 608 C C . VAL A 1 77 ? -5.118 -2.410 5.747 1.00 97.69 77 VAL A C 1
ATOM 610 O O . VAL A 1 77 ? -5.609 -1.433 5.192 1.00 97.69 77 VAL A O 1
ATOM 613 N N . PHE A 1 78 ? -5.853 -3.445 6.158 1.00 95.12 78 PHE A N 1
ATOM 614 C CA . PHE A 1 78 ? -7.310 -3.369 6.285 1.00 95.12 78 PHE A CA 1
ATOM 615 C C . PHE A 1 78 ? -7.672 -2.911 7.692 1.00 95.12 78 PHE A C 1
ATOM 617 O O . PHE A 1 78 ? -7.228 -3.532 8.665 1.00 95.12 78 PHE A O 1
ATOM 624 N N . ASP A 1 79 ? -8.482 -1.869 7.801 1.00 88.44 79 ASP A N 1
ATOM 625 C CA . ASP A 1 79 ? -8.972 -1.390 9.088 1.00 88.44 79 ASP A CA 1
ATOM 626 C C . ASP A 1 79 ? -10.298 -2.066 9.503 1.00 88.44 79 ASP A C 1
ATOM 628 O O . ASP A 1 79 ? -10.919 -2.803 8.724 1.00 88.44 79 ASP A O 1
ATOM 632 N N . PRO A 1 80 ? -10.757 -1.842 10.747 1.00 84.38 80 PRO A N 1
ATOM 633 C CA . PRO A 1 80 ? -12.061 -2.318 11.206 1.00 84.38 80 PRO A CA 1
ATOM 634 C C . PRO A 1 80 ? -13.274 -1.633 10.549 1.00 84.38 80 PRO A C 1
ATOM 636 O O . PRO A 1 80 ? -14.385 -2.153 10.662 1.00 84.38 80 PRO A O 1
ATOM 639 N N . TRP A 1 81 ? -13.093 -0.490 9.880 1.00 86.69 81 TRP A N 1
ATOM 640 C CA . TRP A 1 81 ? -14.159 0.339 9.298 1.00 86.69 81 TRP A CA 1
ATOM 641 C C . TRP A 1 81 ? -14.447 0.037 7.822 1.00 86.69 81 TRP A C 1
ATOM 643 O O . TRP A 1 81 ? -15.253 0.724 7.201 1.00 86.69 81 TRP A O 1
ATOM 653 N N . ARG A 1 82 ? -13.903 -1.071 7.307 1.00 89.38 82 ARG A N 1
ATOM 654 C CA . ARG A 1 82 ? -14.054 -1.542 5.921 1.00 89.38 82 ARG A CA 1
ATOM 655 C C . ARG A 1 82 ? -13.293 -0.703 4.892 1.00 89.38 82 ARG A C 1
ATOM 657 O O . ARG A 1 82 ? -13.711 -0.640 3.731 1.00 89.38 82 ARG A O 1
ATOM 664 N N . SER A 1 83 ? -12.143 -0.174 5.289 1.00 93.62 83 SER A N 1
ATOM 665 C CA . SER A 1 83 ? -11.224 0.542 4.411 1.00 93.62 83 SER A CA 1
ATOM 666 C C . SER A 1 83 ? -9.902 -0.226 4.262 1.00 93.62 83 SER A C 1
ATOM 668 O O . SER A 1 83 ? -9.407 -0.880 5.185 1.00 93.62 83 SER A O 1
ATOM 670 N N . ALA A 1 84 ? -9.335 -0.195 3.059 1.00 96.81 84 ALA A N 1
ATOM 671 C CA . ALA A 1 84 ? -7.970 -0.608 2.775 1.00 96.81 84 ALA A CA 1
ATOM 672 C C . ALA A 1 84 ? -7.110 0.650 2.640 1.00 96.81 84 ALA A C 1
ATOM 674 O O . ALA A 1 84 ? -7.299 1.439 1.715 1.00 96.81 84 ALA A O 1
ATOM 675 N N . ILE A 1 85 ? -6.164 0.833 3.556 1.00 97.25 85 ILE A N 1
ATOM 676 C CA . ILE A 1 85 ? -5.267 1.989 3.553 1.00 97.25 85 ILE A CA 1
ATOM 677 C C . ILE A 1 85 ? -3.976 1.595 2.849 1.00 97.25 85 ILE A C 1
ATOM 679 O O . ILE A 1 85 ? -3.191 0.814 3.393 1.00 97.25 85 ILE A O 1
ATOM 683 N N . LEU A 1 86 ? -3.762 2.113 1.641 1.00 98.38 86 LEU A N 1
ATOM 684 C CA . LEU A 1 86 ? -2.522 1.960 0.888 1.00 98.38 86 LEU A CA 1
ATOM 685 C C . LEU A 1 86 ? -1.492 2.949 1.442 1.00 98.38 86 LEU A C 1
ATOM 687 O O . LEU A 1 86 ? -1.653 4.161 1.326 1.00 98.38 86 LEU A O 1
ATOM 691 N N . LEU A 1 87 ? -0.448 2.412 2.070 1.00 98.19 87 LEU A N 1
ATOM 692 C CA . LEU A 1 87 ? 0.494 3.170 2.890 1.00 98.19 87 LEU A CA 1
ATOM 693 C C . LEU A 1 87 ? 1.731 3.594 2.108 1.00 98.19 87 LEU A C 1
ATOM 695 O O . LEU A 1 87 ? 2.083 4.767 2.132 1.00 98.19 87 LEU A O 1
ATOM 699 N N . VAL A 1 88 ? 2.398 2.642 1.449 1.00 98.25 88 VAL A N 1
ATOM 700 C CA . VAL A 1 88 ? 3.663 2.885 0.742 1.00 98.25 88 VAL A CA 1
ATOM 701 C C . VAL A 1 88 ? 3.696 2.101 -0.560 1.00 98.25 88 VAL A C 1
ATOM 703 O O . VAL A 1 88 ? 3.547 0.880 -0.542 1.00 98.25 88 VAL A O 1
ATOM 706 N N . ALA A 1 89 ? 3.946 2.774 -1.677 1.00 97.31 89 ALA A N 1
ATOM 707 C CA . ALA A 1 89 ? 4.130 2.173 -2.991 1.00 97.31 89 ALA A CA 1
ATOM 708 C C . ALA A 1 89 ? 5.569 2.344 -3.495 1.00 97.31 89 ALA A C 1
ATOM 710 O O . ALA A 1 89 ? 6.230 3.348 -3.231 1.00 97.31 89 ALA A O 1
ATOM 711 N N . GLY A 1 90 ? 6.068 1.361 -4.244 1.00 93.88 90 GLY A N 1
ATOM 712 C CA . GLY A 1 90 ? 7.379 1.464 -4.875 1.00 93.88 90 GLY A CA 1
ATOM 713 C C . GLY A 1 90 ? 7.664 0.372 -5.896 1.00 93.88 90 GLY A C 1
ATOM 714 O O . GLY A 1 90 ? 6.997 -0.665 -5.932 1.00 93.88 90 GLY A O 1
ATOM 715 N N . ASP A 1 91 ? 8.685 0.607 -6.720 1.00 89.88 91 ASP A N 1
ATOM 716 C CA . ASP A 1 91 ? 9.246 -0.404 -7.614 1.00 89.88 91 ASP A CA 1
ATOM 717 C C . ASP A 1 91 ? 10.388 -1.153 -6.916 1.00 89.88 91 ASP A C 1
ATOM 719 O O . ASP A 1 91 ? 11.403 -0.577 -6.519 1.00 89.88 91 ASP A O 1
ATOM 723 N N . LYS A 1 92 ? 10.220 -2.467 -6.771 1.00 82.31 92 LYS A N 1
ATOM 724 C CA . LYS A 1 92 ? 11.183 -3.357 -6.124 1.00 82.31 92 LYS A CA 1
ATOM 725 C C . LYS A 1 92 ? 12.233 -3.910 -7.099 1.00 82.31 92 LYS A C 1
ATOM 727 O O . LYS A 1 92 ? 13.107 -4.673 -6.672 1.00 82.31 92 LYS A O 1
ATOM 732 N N . SER A 1 93 ? 12.182 -3.578 -8.390 1.00 80.31 93 SER A N 1
ATOM 733 C CA . SER A 1 93 ? 13.115 -4.095 -9.397 1.00 80.31 93 SER A CA 1
ATOM 734 C C . SER A 1 93 ? 14.588 -3.883 -8.974 1.00 80.31 93 SER A C 1
ATOM 736 O O . SER A 1 93 ? 15.025 -2.807 -8.577 1.00 80.31 93 SER A O 1
ATOM 738 N N . GLY A 1 94 ? 15.371 -4.970 -8.933 1.00 72.38 94 GLY A N 1
ATOM 739 C CA . GLY A 1 94 ? 16.810 -4.939 -8.621 1.00 72.38 94 GLY A CA 1
ATOM 740 C C . GLY A 1 94 ? 17.242 -4.653 -7.166 1.00 72.38 94 GLY A C 1
ATOM 741 O O . GLY A 1 94 ? 18.426 -4.810 -6.872 1.00 72.38 94 GLY A O 1
ATOM 742 N N . GLN A 1 95 ? 16.350 -4.284 -6.231 1.00 74.75 95 GLN A N 1
ATOM 743 C CA . GLN A 1 95 ? 16.736 -3.852 -4.863 1.00 74.75 95 GLN A CA 1
ATOM 744 C C . GLN A 1 95 ? 15.896 -4.471 -3.725 1.00 74.75 95 GLN A C 1
ATOM 746 O O . GLN A 1 95 ? 15.554 -3.827 -2.732 1.00 74.75 95 GLN A O 1
ATOM 751 N N . TRP A 1 96 ? 15.613 -5.773 -3.820 1.00 72.44 96 TRP A N 1
ATOM 752 C CA . TRP A 1 96 ? 14.580 -6.454 -3.024 1.00 72.44 96 TRP A CA 1
ATOM 753 C C . TRP A 1 96 ? 14.705 -6.310 -1.501 1.00 72.44 96 TRP A C 1
ATOM 755 O O . TRP A 1 96 ? 13.704 -6.098 -0.822 1.00 72.44 96 TRP A O 1
ATOM 765 N N . ARG A 1 97 ? 15.916 -6.446 -0.943 1.00 81.00 97 ARG A N 1
ATOM 766 C CA . ARG A 1 97 ? 16.141 -6.366 0.515 1.00 81.00 97 ARG A CA 1
ATOM 767 C C . ARG A 1 97 ? 16.189 -4.937 1.037 1.00 81.00 97 ARG A C 1
ATOM 769 O O . ARG A 1 97 ? 15.988 -4.713 2.226 1.00 81.00 97 ARG A O 1
ATOM 776 N N . ARG A 1 98 ? 16.558 -3.982 0.186 1.00 87.00 98 ARG A N 1
ATOM 777 C CA . ARG A 1 98 ? 16.644 -2.580 0.584 1.00 87.00 98 ARG A CA 1
ATOM 778 C C . ARG A 1 98 ? 15.248 -1.992 0.696 1.00 87.00 98 ARG A C 1
ATOM 780 O O . ARG A 1 98 ? 14.941 -1.443 1.743 1.00 87.00 98 ARG A O 1
ATOM 787 N N . TRP A 1 99 ? 14.408 -2.244 -0.306 1.00 91.62 99 TRP A N 1
ATOM 78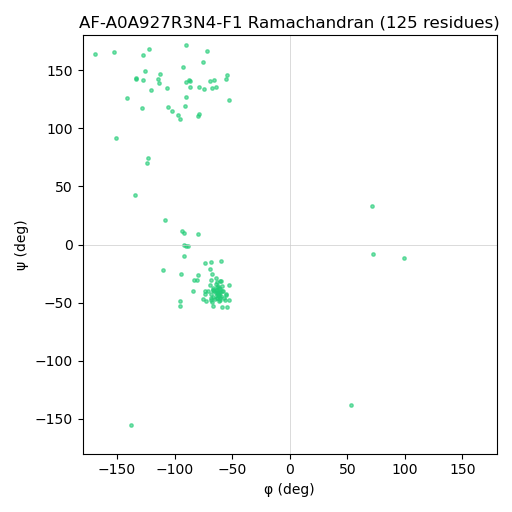8 C CA . TRP A 1 99 ? 13.060 -1.694 -0.356 1.00 91.62 99 TRP A CA 1
ATOM 789 C C . TRP A 1 99 ? 12.246 -2.013 0.904 1.00 91.62 99 TRP A C 1
ATOM 791 O O . TRP A 1 99 ? 11.822 -1.093 1.581 1.00 91.62 99 TRP A O 1
ATOM 801 N N . TYR A 1 100 ? 12.126 -3.283 1.319 1.00 93.06 100 TYR A N 1
ATOM 802 C CA . TYR A 1 100 ? 11.364 -3.605 2.539 1.00 93.06 100 TYR A CA 1
ATOM 803 C C . TYR A 1 100 ? 11.951 -3.003 3.822 1.00 93.06 100 TYR A C 1
ATOM 805 O O . TYR A 1 100 ? 11.197 -2.696 4.737 1.00 93.06 100 TYR A O 1
ATOM 813 N N . ARG A 1 101 ? 13.279 -2.843 3.915 1.00 92.62 101 ARG 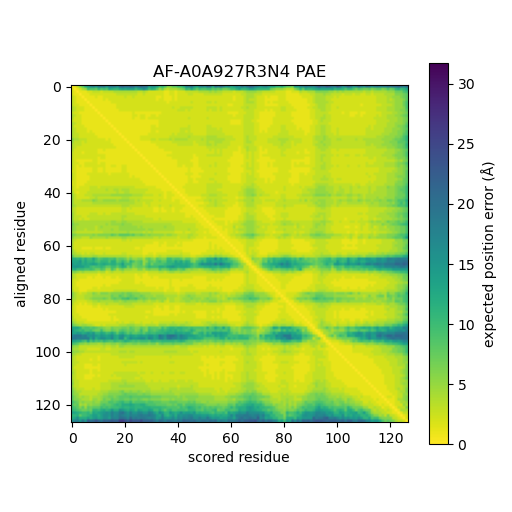A N 1
ATOM 814 C CA . ARG A 1 101 ? 13.908 -2.237 5.102 1.00 92.62 101 ARG A CA 1
ATOM 815 C C . ARG A 1 101 ? 13.568 -0.755 5.249 1.00 92.62 101 ARG A C 1
ATOM 817 O O . ARG A 1 101 ? 13.631 -0.255 6.363 1.00 92.62 101 ARG A O 1
ATOM 824 N N . GLU A 1 102 ? 13.245 -0.085 4.148 1.00 94.06 102 GLU A N 1
ATOM 825 C CA . GLU A 1 102 ? 12.864 1.330 4.116 1.00 94.06 102 GLU A CA 1
ATOM 826 C C . GLU A 1 102 ? 11.330 1.474 4.158 1.00 94.06 102 GLU A C 1
ATOM 828 O O . GLU A 1 102 ? 10.802 2.170 5.021 1.00 94.06 102 GLU A O 1
ATOM 833 N N . ALA A 1 103 ? 10.611 0.721 3.319 1.00 95.94 103 ALA A N 1
ATOM 834 C CA . ALA A 1 103 ? 9.161 0.816 3.160 1.00 95.94 103 ALA A CA 1
ATOM 835 C C . ALA A 1 103 ? 8.361 0.330 4.379 1.00 95.94 103 ALA A C 1
ATOM 837 O O . ALA A 1 103 ? 7.303 0.882 4.661 1.00 95.94 103 ALA A O 1
ATOM 838 N N . ILE A 1 104 ? 8.827 -0.697 5.107 1.00 97.12 104 ILE A N 1
ATOM 839 C CA . ILE A 1 104 ? 8.084 -1.213 6.272 1.00 97.12 104 ILE A CA 1
ATOM 840 C C . ILE A 1 104 ? 8.040 -0.176 7.409 1.00 97.12 104 ILE A C 1
ATOM 842 O O . ILE A 1 104 ? 6.933 0.152 7.833 1.00 97.12 104 ILE A O 1
ATOM 846 N N . PRO A 1 105 ? 9.174 0.389 7.880 1.00 97.69 105 PRO A N 1
ATOM 847 C CA . PRO A 1 105 ? 9.137 1.440 8.900 1.00 97.69 105 PRO A CA 1
ATOM 848 C C . PRO A 1 105 ? 8.336 2.677 8.479 1.00 97.69 105 PRO A C 1
ATOM 850 O O . PRO A 1 105 ? 7.664 3.287 9.306 1.00 97.69 105 PRO A O 1
ATOM 853 N N . GLU A 1 106 ? 8.389 3.049 7.199 1.00 97.56 106 GLU A N 1
ATOM 854 C CA . GLU A 1 106 ? 7.598 4.158 6.663 1.00 97.56 106 GLU A CA 1
ATOM 855 C C . GLU A 1 106 ? 6.093 3.854 6.717 1.00 97.56 106 GLU A C 1
ATOM 857 O O . GLU A 1 106 ? 5.316 4.654 7.240 1.00 97.56 106 GLU A O 1
ATOM 862 N N . ALA A 1 107 ? 5.680 2.662 6.275 1.00 97.94 107 ALA A N 1
ATOM 863 C CA . ALA A 1 107 ? 4.290 2.223 6.353 1.00 97.94 107 ALA A CA 1
ATOM 864 C C . ALA A 1 107 ? 3.783 2.168 7.804 1.00 97.94 107 ALA A C 1
ATOM 866 O O . ALA A 1 107 ? 2.646 2.553 8.077 1.00 97.94 107 ALA A O 1
ATOM 867 N N . GLU A 1 108 ? 4.625 1.744 8.749 1.00 97.62 108 GLU A N 1
ATOM 868 C CA . GLU A 1 108 ? 4.301 1.751 10.180 1.00 97.62 108 GLU A CA 1
ATOM 869 C C . GLU A 1 108 ? 4.027 3.159 10.714 1.00 97.62 108 GLU A C 1
ATOM 871 O O . GLU A 1 108 ? 3.048 3.370 11.436 1.00 97.62 108 GLU A O 1
ATOM 876 N N . GLN A 1 109 ? 4.854 4.133 10.332 1.00 97.25 109 GLN A N 1
ATOM 877 C CA . GLN A 1 109 ? 4.672 5.530 10.726 1.00 97.25 109 GLN A CA 1
ATOM 878 C C . GLN A 1 109 ? 3.405 6.135 10.117 1.00 97.25 109 GLN A C 1
ATOM 880 O O . GLN A 1 109 ? 2.636 6.782 10.829 1.00 97.25 109 GLN A O 1
ATOM 885 N N . LEU A 1 110 ? 3.163 5.898 8.826 1.00 96.81 110 LEU A N 1
ATOM 886 C CA . LEU A 1 110 ? 1.977 6.402 8.130 1.00 96.81 110 LEU A CA 1
ATOM 887 C C . LEU A 1 110 ? 0.689 5.827 8.728 1.00 96.81 110 LEU A C 1
ATOM 889 O O . LEU A 1 110 ? -0.257 6.572 8.976 1.00 96.81 110 LEU A O 1
ATOM 893 N N . TYR A 1 111 ? 0.673 4.534 9.057 1.00 95.44 111 TYR A N 1
ATOM 894 C CA . TYR A 1 111 ? -0.488 3.916 9.695 1.00 95.44 111 TYR A CA 1
ATOM 895 C C . TYR A 1 111 ? -0.728 4.449 11.115 1.00 95.44 111 TYR A C 1
ATOM 897 O O . TYR A 1 111 ? -1.868 4.700 11.502 1.00 95.44 111 TYR A O 1
ATOM 905 N N . ALA A 1 112 ? 0.334 4.689 11.890 1.00 94.25 112 ALA A N 1
ATOM 906 C CA . ALA A 1 112 ? 0.207 5.293 13.216 1.00 94.25 112 ALA A CA 1
ATOM 907 C C . ALA A 1 112 ? -0.350 6.728 13.163 1.00 94.25 112 ALA A C 1
ATOM 909 O O . ALA A 1 112 ? -1.076 7.136 14.071 1.00 94.25 112 ALA A O 1
ATOM 910 N N . THR A 1 113 ? -0.015 7.496 12.122 1.00 93.25 113 THR A N 1
ATOM 911 C CA . THR A 1 113 ? -0.604 8.822 11.875 1.00 93.25 113 THR A CA 1
ATOM 912 C C . THR A 1 113 ? -2.080 8.702 11.515 1.00 93.25 113 THR A C 1
ATOM 914 O O . THR A 1 113 ? -2.902 9.334 12.177 1.00 93.25 113 THR A O 1
ATOM 917 N N . TYR A 1 114 ? -2.417 7.818 10.571 1.00 91.19 114 TYR A N 1
ATOM 918 C CA . TYR A 1 114 ? -3.798 7.549 10.166 1.00 91.19 114 TYR A CA 1
ATOM 919 C C . TYR A 1 114 ? -4.700 7.209 11.362 1.00 91.19 114 TYR A C 1
ATOM 921 O O . TYR A 1 114 ? -5.760 7.804 11.527 1.00 91.19 114 TYR A O 1
ATOM 929 N N . LEU A 1 115 ? -4.262 6.312 12.255 1.00 90.50 115 LEU A N 1
ATOM 930 C CA . LEU A 1 115 ? -5.052 5.937 13.434 1.00 90.50 115 LEU A CA 1
ATOM 931 C C . LEU A 1 115 ? -5.347 7.131 14.354 1.00 90.50 115 LEU A C 1
ATOM 933 O O . LEU A 1 115 ? -6.468 7.266 14.838 1.00 90.50 115 LEU A O 1
ATOM 937 N N . LYS A 1 116 ? -4.373 8.026 14.566 1.00 91.06 116 LYS A N 1
ATOM 938 C CA . LYS A 1 116 ? -4.562 9.225 15.404 1.00 91.06 116 LYS A CA 1
ATOM 939 C C . LYS A 1 116 ? -5.546 10.214 14.791 1.00 91.06 116 LYS A C 1
ATOM 941 O O . LYS A 1 116 ? -6.270 10.882 15.525 1.00 91.06 116 LYS A O 1
ATOM 946 N N . GLU A 1 117 ? -5.522 10.363 13.473 1.00 88.56 117 GLU A N 1
ATOM 947 C CA . GLU A 1 117 ? -6.460 11.221 12.747 1.00 88.56 117 GLU A CA 1
ATOM 948 C C . GLU A 1 117 ? -7.864 10.622 12.805 1.00 88.56 117 GLU A C 1
ATOM 950 O O . GLU A 1 117 ? -8.80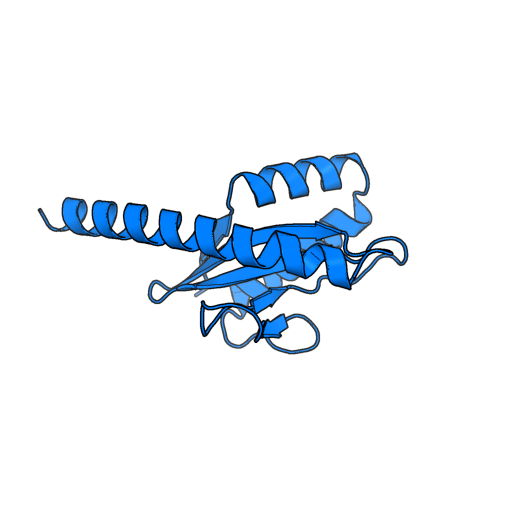6 11.300 13.217 1.00 88.56 117 GLU A O 1
ATOM 955 N N . ARG A 1 118 ? -7.976 9.316 12.549 1.00 86.25 118 ARG A N 1
ATOM 956 C CA . ARG A 1 118 ? -9.249 8.600 12.569 1.00 86.25 118 ARG A CA 1
ATOM 957 C C . ARG A 1 118 ? -9.917 8.596 13.943 1.00 86.25 118 ARG A C 1
ATOM 959 O O . ARG A 1 118 ? -11.125 8.792 14.042 1.00 86.25 118 ARG A O 1
ATOM 966 N N . GLU A 1 119 ? -9.149 8.424 15.018 1.00 85.81 119 GLU A N 1
ATOM 967 C CA . GLU A 1 119 ? -9.661 8.511 16.393 1.00 85.81 119 GLU A CA 1
ATOM 968 C C . GLU A 1 119 ? -10.234 9.898 16.723 1.00 85.81 119 GLU A C 1
ATOM 970 O O . GLU A 1 119 ? -11.247 9.993 17.421 1.00 85.81 119 GLU A O 1
ATOM 975 N N . ARG A 1 120 ? -9.612 10.973 16.221 1.00 87.25 120 ARG A N 1
ATOM 976 C CA . ARG A 1 120 ? -10.099 12.347 16.423 1.00 87.25 120 ARG A CA 1
ATOM 977 C C . ARG A 1 120 ? -11.405 12.589 15.681 1.00 87.25 120 ARG A C 1
ATOM 979 O O . ARG A 1 120 ? -12.345 13.074 16.296 1.00 87.25 120 ARG A O 1
ATOM 986 N N . GLU A 1 121 ? -11.474 12.195 14.411 1.00 83.44 121 GLU A N 1
ATOM 987 C CA . GLU A 1 121 ? -12.691 12.318 13.598 1.00 83.44 121 GLU A CA 1
ATOM 988 C C . GLU A 1 121 ? -13.875 11.607 14.249 1.00 83.44 121 GLU A C 1
ATOM 990 O O . GLU A 1 121 ? -14.939 12.198 14.414 1.00 83.44 121 GLU A O 1
ATOM 995 N N . ILE A 1 122 ? -13.665 10.363 14.692 1.00 81.88 122 ILE A N 1
ATOM 996 C CA . ILE A 1 122 ? -14.694 9.602 15.401 1.00 81.88 122 ILE A CA 1
ATOM 997 C C . ILE A 1 122 ? -15.082 10.342 16.688 1.00 81.88 122 ILE A C 1
ATOM 999 O O . ILE A 1 122 ? -16.264 10.545 16.944 1.00 81.88 122 ILE A O 1
ATOM 1003 N N . SER A 1 123 ? -14.119 10.791 17.499 1.00 79.88 123 SER A N 1
ATOM 1004 C CA . SER A 1 123 ? -14.427 11.511 18.742 1.00 79.88 123 SER A CA 1
ATOM 1005 C C . SER A 1 123 ? -15.211 12.812 18.528 1.00 79.88 123 SER A C 1
ATOM 1007 O O . SER A 1 123 ? -15.961 13.193 19.429 1.00 79.88 123 SER A O 1
ATOM 1009 N N . ASP A 1 124 ? -15.014 13.505 17.408 1.00 80.00 124 ASP A N 1
ATOM 1010 C CA . ASP A 1 124 ? -15.722 14.744 17.078 1.00 80.00 124 ASP A CA 1
ATOM 1011 C C . ASP A 1 124 ? -17.126 14.472 16.510 1.00 80.00 124 ASP A C 1
ATOM 1013 O O . ASP A 1 124 ? -18.040 15.254 16.760 1.00 80.00 124 ASP A O 1
ATOM 1017 N N . GLU A 1 125 ? -17.331 13.345 15.818 1.00 74.12 125 GLU A N 1
ATOM 1018 C CA . GLU A 1 125 ? -18.641 12.915 15.300 1.00 74.12 125 GLU A CA 1
ATOM 1019 C C . GLU A 1 125 ? -19.624 12.510 16.416 1.00 74.12 125 GLU A C 1
ATOM 1021 O O . GLU A 1 125 ? -20.834 12.693 16.283 1.00 74.12 125 GLU A O 1
ATOM 1026 N N . TRP A 1 126 ? -19.117 11.993 17.541 1.00 64.12 126 TRP A N 1
ATOM 1027 C CA . TRP A 1 126 ? -19.926 11.576 18.700 1.00 64.12 126 TRP A CA 1
ATOM 1028 C C . TRP A 1 126 ? -20.120 12.670 19.768 1.00 64.12 126 TRP A C 1
ATOM 1030 O O . TRP A 1 126 ? -20.605 12.366 20.864 1.00 64.12 126 TRP A O 1
ATOM 1040 N N . ARG A 1 127 ? -19.730 13.918 19.484 1.00 55.34 127 ARG A N 1
ATOM 1041 C CA . ARG A 1 127 ? -19.837 15.061 20.404 1.00 55.34 127 ARG A CA 1
ATOM 1042 C C . ARG A 1 127 ? -21.044 15.944 20.100 1.00 55.34 127 ARG A C 1
ATOM 1044 O O . ARG A 1 127 ? -21.672 16.389 21.088 1.00 55.34 127 ARG A O 1
#